Protein AF-A0A0V0R6I3-F1 (afdb_monomer)

Mean predicted aligned error: 8.56 Å

Radius of gyration: 13.98 Å; Cα contacts (8 Å, |Δi|>4): 181; chains: 1; bounding box: 33×36×36 Å

pLDDT: mean 70.45, std 11.42, range [32.59, 86.69]

Solvent-accessible surface area (backbone atoms only — not comparable to full-atom values): 7011 Å² total; per-residue (Å²): 132,85,78,74,82,78,54,77,49,77,41,70,46,42,26,68,87,69,51,76,41,58,40,48,80,42,68,63,33,80,43,60,46,51,34,52,52,101,61,65,69,66,60,54,52,52,50,50,32,70,75,65,72,48,80,86,83,67,75,52,40,33,80,47,46,79,65,70,95,70,39,34,67,69,54,55,50,51,42,67,70,33,94,48,39,36,78,92,77,74,43,44,79,70,74,52,41,42,29,35,36,37,43,26,48,96,89,45,78,47,77,50,74,43,67,113

Organism: Pseudocohnilembus persalinus (NCBI:txid266149)

Sequence (116 aa):
MQKTKKTLFEYTASLINGEKVSLSKFKGKDVYLLVNVASECDEIQHVVRKKTGAKIKYPMFEKLKVNGDDCHDIYTFLKQNSRLWNEQKGKCENPNIAYVTIKSNKNAVTQESVYL

Secondary structure (DSSP, 8-state):
-------GGG-EEEBTTS-EEEGGGGTTSEEEE----SS-HHHHHHHHHHHH-----SPPBPPPP-SSTT--HHHHHHHHTSTTEETTTTEES---EEEEEEEEETTEEEEEEEE-

Nearest PDB structures (foldseek):
  6vpd-assembly1_A  TM=5.783E-01  e=2.082E-06  Trichoderma reesei QM6a
  6vpd-assembly1_B  TM=5.494E-01  e=3.080E-06  Trichoderma reesei QM6a
  5h5r-assembly1_A  TM=5.827E-01  e=6.741E-06  Homo sapiens
  2he3-assembly1_A  TM=5.651E-01  e=3.385E-04  Homo sapiens
  1lu4-assembly1_A  TM=4.527E-01  e=3.972E-02  Mycobacterium tuberculosis

Structure (mmCIF, N/CA/C/O backbone):
data_AF-A0A0V0R6I3-F1
#
_entry.id   AF-A0A0V0R6I3-F1
#
loop_
_atom_site.group_PDB
_atom_site.id
_atom_site.type_symbol
_atom_site.label_atom_id
_atom_site.label_alt_id
_atom_site.label_comp_id
_atom_site.label_asym_id
_atom_site.label_entity_id
_atom_site.label_seq_id
_atom_site.pdbx_PDB_ins_code
_atom_site.Cartn_x
_atom_site.Cartn_y
_atom_site.Cartn_z
_atom_site.occupancy
_atom_site.B_iso_or_equiv
_atom_site.auth_seq_id
_atom_site.auth_comp_id
_atom_site.auth_asym_id
_atom_site.auth_atom_id
_atom_site.pdbx_PDB_model_num
ATOM 1 N N . MET A 1 1 ? 6.379 19.130 -17.415 1.00 36.12 1 MET A N 1
ATOM 2 C CA . MET A 1 1 ? 5.082 18.419 -17.338 1.00 36.12 1 MET A CA 1
ATOM 3 C C . MET A 1 1 ? 4.576 18.511 -15.909 1.00 36.12 1 MET A C 1
ATOM 5 O O . MET A 1 1 ? 5.335 18.220 -14.994 1.00 36.12 1 MET A O 1
ATOM 9 N N . GLN A 1 2 ? 3.354 19.004 -15.708 1.00 32.59 2 GLN A N 1
ATOM 10 C CA . GLN A 1 2 ? 2.777 19.190 -14.376 1.00 32.59 2 GLN A CA 1
ATOM 11 C C . GLN A 1 2 ? 2.554 17.807 -13.737 1.00 32.59 2 GLN A C 1
ATOM 13 O O . GLN A 1 2 ? 1.733 17.038 -14.228 1.00 32.59 2 GLN A O 1
ATOM 18 N N . LYS A 1 3 ? 3.300 17.458 -12.674 1.00 39.41 3 LYS A N 1
ATOM 19 C CA . LYS A 1 3 ? 2.983 16.294 -11.827 1.00 39.41 3 LYS A CA 1
ATOM 20 C C . LYS A 1 3 ? 1.659 16.616 -11.123 1.00 39.41 3 LYS A C 1
ATOM 22 O O . LYS A 1 3 ? 1.662 17.221 -10.054 1.00 39.41 3 LYS A O 1
ATOM 27 N N . THR A 1 4 ? 0.524 16.265 -11.727 1.00 40.88 4 THR A N 1
ATOM 28 C CA . THR A 1 4 ? -0.758 16.212 -11.012 1.00 40.88 4 THR A CA 1
ATOM 29 C C . THR A 1 4 ? -0.546 15.322 -9.800 1.00 40.88 4 THR A C 1
ATOM 31 O O . THR A 1 4 ? -0.177 14.155 -9.941 1.00 40.88 4 THR A O 1
ATOM 34 N N . LYS A 1 5 ? -0.684 15.909 -8.612 1.00 52.72 5 LYS A N 1
ATOM 35 C CA . LYS A 1 5 ? -0.387 15.300 -7.317 1.00 52.72 5 LYS A CA 1
ATOM 36 C C . LYS A 1 5 ? -1.474 14.266 -6.995 1.00 52.72 5 LYS A C 1
ATOM 38 O O . LYS A 1 5 ? -2.286 14.497 -6.106 1.00 52.72 5 LYS A O 1
ATOM 43 N N . LYS A 1 6 ? -1.531 13.173 -7.770 1.00 64.44 6 LYS A N 1
ATOM 44 C CA . LYS A 1 6 ? -2.473 12.075 -7.539 1.00 64.44 6 LYS A CA 1
ATOM 45 C C . LYS A 1 6 ? -2.308 11.615 -6.103 1.00 64.44 6 LYS A C 1
ATOM 47 O O . LYS A 1 6 ? -1.183 11.401 -5.647 1.00 64.44 6 LYS A O 1
ATOM 52 N N . THR A 1 7 ? -3.411 11.513 -5.381 1.00 76.44 7 THR A N 1
ATOM 53 C CA . THR A 1 7 ? -3.387 11.060 -3.988 1.00 76.44 7 THR A CA 1
ATOM 54 C C . THR A 1 7 ? -3.752 9.588 -3.931 1.00 76.44 7 THR A C 1
ATOM 56 O O . THR A 1 7 ? -4.475 9.088 -4.789 1.00 76.44 7 THR A O 1
ATOM 59 N N . LEU A 1 8 ? -3.301 8.880 -2.894 1.00 76.25 8 LEU A N 1
ATOM 60 C CA . LEU A 1 8 ? -3.674 7.478 -2.708 1.00 76.25 8 LEU A CA 1
ATOM 61 C C . LEU A 1 8 ? -5.205 7.273 -2.704 1.00 76.25 8 LEU A C 1
ATOM 63 O O . LEU A 1 8 ? -5.704 6.239 -3.131 1.00 76.25 8 LEU A O 1
ATOM 67 N N . PHE A 1 9 ? -5.961 8.277 -2.256 1.00 79.69 9 PHE A N 1
ATOM 68 C CA . PHE A 1 9 ? -7.418 8.229 -2.147 1.00 79.69 9 PHE A CA 1
ATOM 69 C C . PHE A 1 9 ? -8.162 8.240 -3.487 1.00 79.69 9 PHE A C 1
ATOM 71 O O . PHE A 1 9 ? -9.372 8.026 -3.493 1.00 79.69 9 PHE A O 1
ATOM 78 N N . GLU A 1 10 ? -7.468 8.478 -4.598 1.00 82.19 10 GLU A N 1
ATOM 79 C CA . GLU A 1 10 ? -8.041 8.426 -5.949 1.00 82.19 10 GLU A CA 1
ATOM 80 C C . GLU A 1 10 ? -8.051 7.007 -6.526 1.00 82.19 10 GLU A C 1
ATOM 82 O O . GLU A 1 10 ? -8.686 6.764 -7.551 1.00 82.19 10 GLU A O 1
ATOM 87 N N . TYR A 1 11 ? -7.371 6.061 -5.875 1.00 84.88 11 TYR A N 1
ATOM 88 C CA . TYR A 1 11 ? -7.326 4.680 -6.329 1.00 84.88 11 TYR A CA 1
ATOM 89 C C . TYR A 1 11 ? -8.450 3.835 -5.729 1.00 84.88 11 TYR A C 1
ATOM 91 O O . TYR A 1 11 ? -8.953 4.075 -4.626 1.00 84.88 11 TYR A O 1
ATOM 99 N N . THR A 1 12 ? -8.803 2.786 -6.464 1.00 84.88 12 THR A N 1
ATOM 100 C CA . THR A 1 12 ? -9.636 1.688 -5.977 1.00 84.88 12 THR A CA 1
ATOM 101 C C . THR A 1 12 ? -8.759 0.464 -5.771 1.00 84.88 12 THR A C 1
ATOM 103 O O . THR A 1 12 ? -7.790 0.259 -6.503 1.00 84.88 12 THR A O 1
ATOM 106 N N . ALA A 1 13 ? -9.076 -0.329 -4.757 1.00 81.12 13 ALA A N 1
ATOM 107 C CA . ALA A 1 13 ? -8.385 -1.573 -4.471 1.00 81.12 13 ALA A CA 1
ATOM 108 C C . ALA A 1 13 ? -9.416 -2.666 -4.194 1.00 81.12 13 ALA A C 1
ATOM 110 O O . ALA A 1 13 ? -10.461 -2.408 -3.593 1.00 81.12 13 ALA A O 1
ATOM 111 N N . SER A 1 14 ? -9.129 -3.879 -4.648 1.00 79.19 14 SER A N 1
ATOM 112 C CA . SER A 1 14 ? -9.927 -5.047 -4.296 1.00 79.19 14 SER A CA 1
ATOM 113 C C . SER A 1 14 ? -9.627 -5.459 -2.862 1.00 79.19 14 SER A C 1
ATOM 115 O O . SER A 1 14 ? -8.488 -5.376 -2.405 1.00 79.19 14 SER A O 1
ATOM 117 N N . LEU A 1 15 ? -10.649 -5.890 -2.144 1.00 77.94 15 LEU A N 1
ATOM 118 C CA . LEU A 1 15 ? -10.551 -6.552 -0.856 1.00 77.94 15 LEU A CA 1
ATOM 119 C C . LEU A 1 15 ? -10.330 -8.051 -1.052 1.00 77.94 15 LEU A C 1
ATOM 121 O O . LEU A 1 15 ? -10.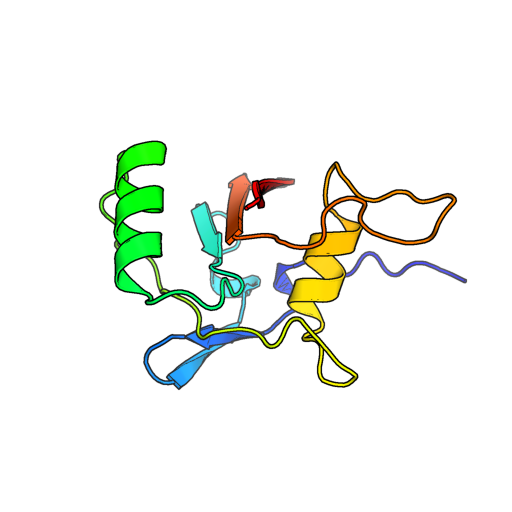665 -8.606 -2.093 1.00 77.94 15 LEU A O 1
ATOM 125 N N . ILE A 1 16 ? -9.815 -8.732 -0.030 1.00 72.12 16 ILE A N 1
ATOM 126 C CA . ILE A 1 16 ? -9.590 -10.185 -0.059 1.00 72.12 16 ILE A CA 1
ATOM 127 C C . ILE A 1 16 ? -10.887 -10.994 -0.248 1.00 72.12 16 ILE A C 1
ATOM 129 O O . ILE A 1 16 ? -10.844 -12.145 -0.662 1.00 72.12 16 ILE A O 1
ATOM 133 N N . ASN A 1 17 ? -12.047 -10.390 0.026 1.00 74.00 17 ASN A N 1
ATOM 134 C CA . ASN A 1 17 ? -13.367 -10.968 -0.241 1.00 74.00 17 ASN A CA 1
ATOM 135 C C . ASN A 1 17 ? -13.866 -10.714 -1.685 1.00 74.00 17 ASN A C 1
ATOM 137 O O . ASN A 1 17 ? -15.009 -11.042 -1.989 1.00 74.00 17 ASN A O 1
ATOM 141 N N . GLY A 1 18 ? -13.051 -10.098 -2.550 1.00 76.94 18 GLY A N 1
ATOM 142 C CA . GLY A 1 18 ? -13.389 -9.745 -3.933 1.00 76.94 18 GLY A CA 1
ATOM 143 C C . GLY A 1 18 ? -14.131 -8.411 -4.105 1.00 76.94 18 GLY A C 1
ATOM 144 O O . GLY A 1 18 ? -14.385 -7.993 -5.235 1.00 76.94 18 GLY A O 1
ATOM 145 N N . GLU A 1 19 ? -14.474 -7.707 -3.022 1.00 83.19 19 GLU A N 1
ATOM 146 C CA . GLU A 1 19 ? -15.157 -6.413 -3.104 1.00 83.19 19 GLU A CA 1
ATOM 147 C C . GLU A 1 19 ? -14.187 -5.310 -3.550 1.00 83.19 19 GLU A C 1
ATOM 149 O O . GLU A 1 19 ? -13.156 -5.079 -2.923 1.00 83.19 19 GLU A O 1
ATOM 154 N N . LYS A 1 20 ? -14.524 -4.560 -4.602 1.00 85.06 20 LYS A N 1
ATOM 155 C CA . LYS A 1 20 ? -13.762 -3.362 -4.981 1.00 85.06 20 LYS A CA 1
ATOM 156 C C . LYS A 1 20 ? -14.165 -2.180 -4.109 1.00 85.06 20 LYS A C 1
ATOM 158 O O . LYS A 1 20 ? -15.314 -1.740 -4.133 1.00 85.06 20 LYS A O 1
ATOM 163 N N . VAL A 1 21 ? -13.201 -1.607 -3.393 1.00 85.56 21 VAL A N 1
ATOM 164 C CA . VAL A 1 21 ? -13.420 -0.455 -2.520 1.00 85.56 21 VAL A CA 1
ATOM 165 C C . VAL A 1 21 ? -12.585 0.743 -2.970 1.00 85.56 21 VAL A C 1
ATOM 167 O O . VAL A 1 21 ? -11.405 0.632 -3.298 1.00 85.56 21 VAL A O 1
ATOM 170 N N . SER A 1 22 ? -13.200 1.926 -2.982 1.00 86.69 22 SER A N 1
ATOM 171 C CA . SER A 1 22 ? -12.472 3.181 -3.180 1.00 86.69 22 SER A CA 1
ATOM 172 C C . SER A 1 22 ? -11.678 3.537 -1.930 1.00 86.69 22 SER A C 1
ATOM 174 O O . SER A 1 22 ? -12.248 3.578 -0.832 1.00 86.69 22 SER A O 1
ATOM 176 N N . LEU A 1 23 ? -10.390 3.863 -2.089 1.00 80.44 23 LEU A N 1
ATOM 177 C CA . LEU A 1 23 ? -9.537 4.245 -0.964 1.00 80.44 23 LEU A CA 1
ATOM 178 C C . LEU A 1 23 ? -9.984 5.564 -0.317 1.00 80.44 23 LEU A C 1
ATOM 180 O O . LEU A 1 23 ? -9.741 5.783 0.871 1.00 80.44 23 LEU A O 1
ATOM 184 N N . SER A 1 24 ? -10.729 6.402 -1.044 1.00 82.69 24 SER A N 1
ATOM 185 C CA . SER A 1 24 ? -11.361 7.613 -0.503 1.00 82.69 24 SER A CA 1
ATOM 186 C C . SER A 1 24 ? -12.245 7.361 0.725 1.00 82.69 24 SER A C 1
ATOM 188 O O . SER A 1 24 ? -12.310 8.224 1.603 1.00 82.69 24 SER A O 1
ATOM 190 N N . LYS A 1 25 ? -12.860 6.172 0.852 1.00 79.69 25 LYS A N 1
ATOM 191 C CA . LYS A 1 25 ? -13.688 5.781 2.016 1.00 79.69 25 LYS A CA 1
ATOM 192 C C . LYS A 1 25 ? -12.904 5.717 3.331 1.00 79.69 25 LYS A C 1
ATOM 194 O O . LYS A 1 25 ? -13.503 5.651 4.411 1.00 79.69 25 LYS A O 1
ATOM 199 N N . PHE A 1 26 ? -11.579 5.725 3.246 1.00 75.75 26 PHE A N 1
ATOM 200 C CA . PHE A 1 26 ? -10.695 5.662 4.395 1.00 75.75 26 PHE A CA 1
ATOM 201 C C . PHE A 1 26 ? -9.959 6.969 4.696 1.00 75.75 26 PHE A C 1
ATOM 203 O O . PHE A 1 26 ? -9.086 7.002 5.562 1.00 75.75 26 PHE A O 1
ATOM 210 N N . LYS A 1 27 ? -10.311 8.066 4.024 1.00 75.44 27 LYS A N 1
ATOM 211 C CA . LYS A 1 27 ? -9.792 9.386 4.383 1.00 75.44 27 LYS A CA 1
ATOM 212 C C . LYS A 1 27 ? -10.168 9.712 5.836 1.00 75.44 27 LYS A C 1
ATOM 214 O O . LYS A 1 27 ? -11.332 9.610 6.217 1.00 75.44 27 LYS A O 1
ATOM 219 N N . GLY A 1 28 ? -9.181 10.085 6.646 1.00 71.94 28 GLY A N 1
ATOM 220 C CA . GLY A 1 28 ? -9.348 10.326 8.084 1.00 71.94 28 GLY A CA 1
ATOM 221 C C . GLY A 1 28 ? -9.439 9.062 8.948 1.00 71.94 28 GLY A C 1
ATOM 222 O O . GLY A 1 28 ? -9.773 9.172 10.126 1.00 71.94 28 GLY A O 1
ATOM 223 N N . LYS A 1 29 ? -9.176 7.876 8.383 1.00 71.75 29 LYS A N 1
ATOM 224 C CA . LYS A 1 29 ? -9.056 6.606 9.111 1.00 71.75 29 LYS A CA 1
ATOM 225 C C . LYS A 1 29 ? -7.635 6.067 8.969 1.00 71.75 29 LYS A C 1
ATOM 227 O O . LYS A 1 29 ? -6.971 6.306 7.960 1.00 71.75 29 LYS A O 1
ATOM 232 N N . ASP A 1 30 ? -7.189 5.306 9.959 1.00 65.44 30 ASP A N 1
ATOM 233 C CA . ASP A 1 30 ? -5.964 4.523 9.834 1.00 65.44 30 ASP A CA 1
ATOM 234 C C . ASP A 1 30 ? -6.237 3.296 8.958 1.00 65.44 30 ASP A C 1
ATOM 236 O O . ASP A 1 30 ? -7.182 2.539 9.194 1.00 65.44 30 ASP A O 1
ATOM 240 N N . VAL A 1 31 ? -5.424 3.119 7.918 1.00 66.56 31 VAL A N 1
ATOM 241 C CA . VAL A 1 31 ? -5.572 2.067 6.908 1.00 66.56 31 VAL A CA 1
ATOM 242 C C . VAL A 1 31 ? -4.301 1.254 6.833 1.00 66.56 31 VAL A C 1
ATOM 244 O O . VAL A 1 31 ? -3.200 1.791 6.760 1.00 66.56 31 VAL A O 1
ATOM 247 N N . TYR A 1 32 ? -4.464 -0.059 6.764 1.00 64.00 32 TYR A N 1
ATOM 248 C CA . TYR A 1 32 ? -3.376 -0.985 6.504 1.00 64.00 32 TYR A CA 1
ATOM 249 C C . TYR A 1 32 ? -3.587 -1.558 5.111 1.00 64.00 32 TYR A C 1
ATOM 251 O O . TYR A 1 32 ? -4.536 -2.303 4.877 1.00 64.00 32 TYR A O 1
ATOM 259 N N . LEU A 1 33 ? -2.725 -1.170 4.179 1.00 67.25 33 LEU A N 1
ATOM 260 C CA . LEU A 1 33 ? -2.708 -1.712 2.834 1.00 67.25 33 LEU A CA 1
ATOM 261 C C . LEU A 1 33 ? -1.631 -2.793 2.772 1.00 67.25 33 LEU A C 1
ATOM 263 O O . LEU A 1 33 ? -0.434 -2.508 2.826 1.00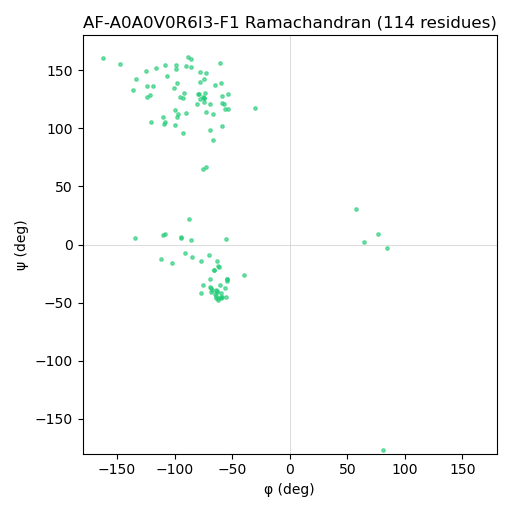 67.25 33 LEU A O 1
ATOM 267 N N . LEU A 1 34 ? -2.057 -4.046 2.656 1.00 61.47 34 LEU A N 1
ATOM 268 C CA . LEU A 1 34 ? -1.145 -5.119 2.286 1.00 61.47 34 LEU A CA 1
ATOM 269 C C . LEU A 1 34 ? -0.837 -4.995 0.795 1.00 61.47 34 LEU A C 1
ATOM 271 O O . LEU A 1 34 ? -1.740 -4.950 -0.036 1.00 61.47 34 LEU A O 1
ATOM 275 N N . VAL A 1 35 ? 0.445 -4.946 0.468 1.00 64.75 35 VAL A N 1
ATOM 276 C CA . VAL A 1 35 ? 0.945 -5.022 -0.903 1.00 64.75 35 VAL A CA 1
ATOM 277 C C . VAL A 1 35 ? 1.871 -6.215 -0.952 1.00 64.75 35 VAL A C 1
ATOM 279 O O . VAL A 1 35 ? 2.690 -6.385 -0.065 1.00 64.75 35 VAL A O 1
ATOM 282 N N . ASN A 1 36 ? 1.634 -7.075 -1.934 1.00 63.41 36 ASN A N 1
ATOM 283 C CA . ASN A 1 36 ? 2.188 -8.414 -2.077 1.00 63.41 36 ASN A CA 1
ATOM 284 C C . ASN A 1 36 ? 3.589 -8.632 -1.475 1.00 63.41 36 ASN A C 1
ATOM 286 O O . ASN A 1 36 ? 4.586 -8.148 -2.005 1.00 6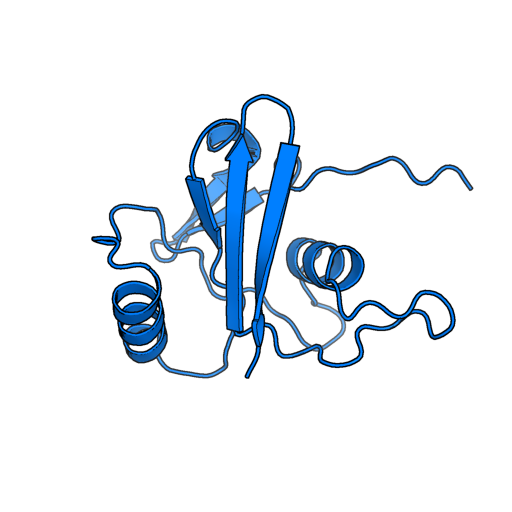3.41 36 ASN A O 1
ATOM 290 N N . VAL A 1 37 ? 3.642 -9.526 -0.489 1.00 52.16 37 VAL A N 1
ATOM 291 C CA . VAL A 1 37 ? 4.700 -10.532 -0.404 1.00 52.16 37 VAL A CA 1
ATOM 292 C C . VAL A 1 37 ? 4.116 -11.805 -0.994 1.00 52.16 37 VAL A C 1
ATOM 294 O O . VAL A 1 37 ? 2.978 -12.154 -0.689 1.00 52.16 37 VAL A O 1
ATOM 297 N N . ALA A 1 38 ? 4.903 -12.529 -1.783 1.00 49.78 38 ALA A N 1
ATOM 298 C CA . ALA A 1 38 ? 4.588 -13.865 -2.286 1.00 49.78 38 ALA A CA 1
ATOM 299 C C . ALA A 1 38 ? 4.258 -14.919 -1.193 1.00 49.78 38 ALA A C 1
ATOM 301 O O . ALA A 1 38 ? 4.062 -16.083 -1.526 1.00 49.78 38 ALA A O 1
ATOM 302 N N . SER A 1 39 ? 4.189 -14.537 0.085 1.00 52.12 39 SER A N 1
ATOM 303 C CA . SER A 1 39 ? 3.918 -15.401 1.223 1.00 52.12 39 SER A CA 1
ATOM 304 C C . SER A 1 39 ? 2.422 -15.543 1.508 1.00 52.12 39 SER A C 1
ATOM 306 O O . SER A 1 39 ? 1.565 -14.784 1.029 1.00 52.12 39 SER A O 1
ATOM 308 N N . GLU A 1 40 ? 2.099 -16.592 2.256 1.00 60.03 40 GLU A N 1
ATOM 309 C CA . GLU A 1 40 ? 0.750 -16.878 2.719 1.00 60.03 40 GLU A CA 1
ATOM 310 C C . GLU A 1 40 ? 0.229 -15.718 3.577 1.00 60.03 40 GLU A C 1
ATOM 312 O O . GLU A 1 40 ? 0.952 -15.119 4.376 1.00 60.03 40 GLU A O 1
ATOM 317 N N . CYS A 1 41 ? -1.045 -15.364 3.382 1.00 58.41 41 CYS A N 1
ATOM 318 C CA . CYS A 1 41 ? -1.666 -14.196 4.012 1.00 58.41 41 CYS A CA 1
ATOM 319 C C . CYS A 1 41 ? -1.523 -14.222 5.547 1.00 58.41 41 CYS A C 1
ATOM 321 O O . CYS A 1 41 ? -1.371 -13.169 6.170 1.00 58.41 41 CYS A O 1
ATOM 323 N N . ASP A 1 42 ? -1.499 -15.421 6.133 1.00 65.88 42 ASP A N 1
ATOM 324 C CA . ASP A 1 42 ? -1.436 -15.683 7.571 1.00 65.88 42 ASP A CA 1
ATOM 325 C C . ASP A 1 42 ? -0.149 -15.180 8.234 1.00 65.88 42 ASP A C 1
ATOM 327 O O . ASP A 1 42 ? -0.212 -14.553 9.299 1.00 65.88 42 ASP A O 1
ATOM 331 N N . GLU A 1 43 ? 1.009 -15.350 7.589 1.00 68.50 43 GLU A N 1
ATOM 332 C CA . GLU A 1 43 ? 2.279 -14.830 8.113 1.00 68.50 43 GLU A CA 1
ATOM 333 C C . GLU A 1 43 ? 2.255 -13.304 8.192 1.00 68.50 43 GLU A C 1
ATOM 335 O O . GLU A 1 43 ? 2.692 -12.703 9.179 1.00 68.50 43 GLU A O 1
ATOM 340 N N . ILE A 1 44 ? 1.678 -12.657 7.178 1.00 66.50 44 ILE A N 1
ATOM 341 C CA . ILE A 1 44 ? 1.601 -11.200 7.132 1.00 66.50 44 ILE A CA 1
ATOM 342 C C . ILE A 1 44 ? 0.661 -10.689 8.227 1.00 66.50 44 ILE A C 1
ATOM 344 O O . ILE A 1 44 ? 0.999 -9.724 8.920 1.00 66.50 44 ILE A O 1
ATOM 348 N N . GLN A 1 45 ? -0.480 -11.352 8.459 1.00 68.38 45 GLN A N 1
ATOM 349 C CA . GLN A 1 45 ? -1.359 -10.978 9.573 1.00 68.38 45 GLN A CA 1
ATOM 350 C C . GLN A 1 45 ? -0.632 -11.094 10.912 1.00 68.38 45 GLN A C 1
ATOM 352 O O . GLN A 1 45 ? -0.780 -10.218 11.768 1.00 68.38 45 GLN A O 1
ATOM 357 N N . HIS A 1 46 ? 0.149 -12.162 11.093 1.00 72.44 46 HIS A N 1
ATOM 358 C CA . HIS A 1 46 ? 0.907 -12.394 12.315 1.00 72.44 46 HIS A CA 1
ATOM 359 C C . HIS A 1 46 ? 1.946 -11.288 12.546 1.00 72.44 46 HIS A C 1
ATOM 361 O O . HIS A 1 46 ? 1.992 -10.693 13.628 1.00 72.44 46 HIS A O 1
ATOM 367 N N . VAL A 1 47 ? 2.727 -10.943 11.517 1.00 69.62 47 VAL A N 1
ATOM 368 C CA . VAL A 1 47 ? 3.738 -9.876 11.584 1.00 69.62 47 VAL A CA 1
ATOM 369 C C . VAL A 1 47 ? 3.098 -8.518 11.870 1.00 69.62 47 VAL A C 1
ATOM 371 O O . VAL A 1 47 ? 3.573 -7.792 12.749 1.00 69.62 47 VAL A O 1
ATOM 374 N N . VAL A 1 48 ? 2.008 -8.173 11.177 1.00 69.12 48 VAL A N 1
ATOM 375 C CA . VAL A 1 48 ? 1.311 -6.892 11.373 1.00 69.12 48 VAL A CA 1
ATOM 376 C C . VAL A 1 48 ? 0.730 -6.805 12.783 1.00 69.12 48 VAL A C 1
ATOM 378 O O . VAL A 1 48 ? 0.941 -5.795 13.460 1.00 69.12 48 VAL A O 1
ATOM 381 N N . ARG A 1 49 ? 0.063 -7.861 13.270 1.00 70.38 49 ARG A N 1
ATOM 382 C CA . ARG A 1 49 ? -0.467 -7.920 14.646 1.00 70.38 49 ARG A CA 1
ATOM 383 C C . ARG A 1 49 ? 0.645 -7.746 15.678 1.00 70.38 49 ARG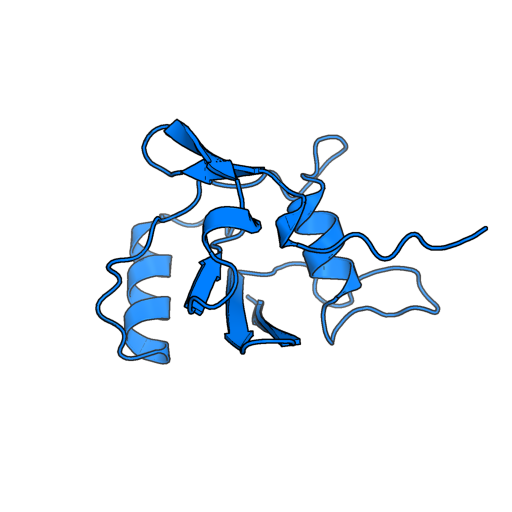 A C 1
ATOM 385 O O . ARG A 1 49 ? 0.488 -6.945 16.596 1.00 70.38 49 ARG A O 1
ATOM 392 N N . LYS A 1 50 ? 1.779 -8.434 15.506 1.00 72.38 50 LYS A N 1
ATOM 393 C CA . LYS A 1 50 ? 2.924 -8.360 16.427 1.00 72.38 50 LYS A CA 1
ATOM 394 C C . LYS A 1 50 ? 3.574 -6.973 16.448 1.00 72.38 50 LYS A C 1
ATOM 396 O O . LYS A 1 50 ? 3.901 -6.481 17.521 1.00 72.38 50 LYS A O 1
ATOM 401 N N . LYS A 1 51 ? 3.755 -6.337 15.284 1.00 65.75 51 LYS A N 1
ATOM 402 C CA . LYS A 1 51 ? 4.414 -5.021 15.177 1.00 65.75 51 LYS A CA 1
ATOM 403 C C . LYS A 1 51 ? 3.534 -3.858 15.628 1.00 65.75 51 LYS A C 1
ATOM 405 O O . LYS A 1 51 ? 4.050 -2.877 16.146 1.00 65.75 51 LYS A O 1
ATOM 410 N N . THR A 1 52 ? 2.229 -3.940 15.389 1.00 64.69 52 THR A N 1
ATOM 411 C CA . THR A 1 52 ? 1.310 -2.811 15.620 1.00 64.69 52 THR A CA 1
ATOM 412 C C . THR A 1 52 ? 0.494 -2.953 16.901 1.00 64.69 52 THR A C 1
ATOM 414 O O . THR A 1 52 ? -0.118 -1.982 17.334 1.00 64.69 52 THR A O 1
ATOM 417 N N . GLY A 1 53 ? 0.423 -4.157 17.483 1.00 63.28 53 GLY A N 1
ATOM 418 C CA . GLY A 1 53 ? -0.494 -4.477 18.581 1.00 63.28 53 GLY A CA 1
ATOM 419 C C . GLY A 1 53 ? -1.976 -4.403 18.187 1.00 63.28 53 GLY A C 1
ATOM 420 O O . GLY A 1 53 ? -2.853 -4.607 19.027 1.00 63.28 53 GLY A O 1
ATOM 421 N N . ALA A 1 54 ? -2.286 -4.106 16.919 1.00 57.50 54 ALA A N 1
ATOM 422 C CA . ALA A 1 54 ? -3.642 -3.862 16.469 1.00 57.50 54 ALA A CA 1
ATOM 423 C C . ALA A 1 54 ? -4.398 -5.180 16.276 1.00 57.50 54 ALA A C 1
ATOM 425 O O . ALA A 1 54 ? -3.975 -6.087 15.552 1.00 57.50 54 ALA A O 1
ATOM 426 N N . LYS A 1 55 ? -5.591 -5.262 16.870 1.00 55.12 55 LYS A N 1
ATOM 427 C CA . LYS A 1 55 ? -6.591 -6.262 16.494 1.00 55.12 55 LYS A CA 1
ATOM 428 C 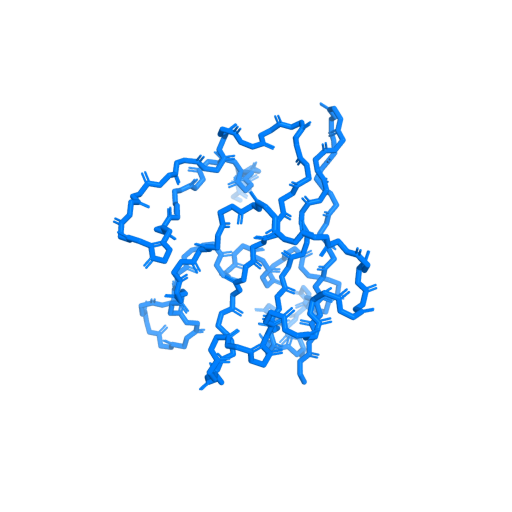C . LYS A 1 55 ? -7.074 -5.875 15.094 1.00 55.12 55 LYS A C 1
ATOM 430 O O . LYS A 1 55 ? -7.873 -4.950 14.970 1.00 55.12 55 LYS A O 1
ATOM 435 N N . ILE A 1 56 ? -6.537 -6.512 14.049 1.00 57.62 56 ILE A N 1
ATOM 436 C CA . ILE A 1 56 ? -6.883 -6.189 12.657 1.00 57.62 56 ILE A CA 1
ATOM 437 C C . ILE A 1 56 ? -8.394 -6.390 12.476 1.00 57.62 56 ILE A C 1
ATOM 439 O O . ILE A 1 56 ? -8.879 -7.515 12.409 1.00 57.62 56 ILE A O 1
ATOM 443 N N . LYS A 1 57 ? -9.134 -5.278 12.469 1.00 54.16 57 LYS A N 1
ATOM 444 C CA . LYS A 1 57 ? -10.565 -5.176 12.139 1.00 54.16 57 LYS A CA 1
ATOM 445 C C . LYS A 1 57 ? -10.782 -4.456 10.803 1.00 54.16 57 LYS A C 1
ATOM 447 O O . LYS A 1 57 ? -11.906 -4.104 10.464 1.00 54.16 57 LYS A O 1
ATOM 452 N N . TYR A 1 58 ? -9.699 -4.186 10.081 1.00 60.88 58 TYR A N 1
ATOM 453 C CA . TYR A 1 58 ? -9.711 -3.387 8.867 1.00 60.88 58 TYR A CA 1
ATOM 454 C C . TYR A 1 58 ? -9.726 -4.280 7.630 1.00 60.88 58 TYR A C 1
ATOM 456 O O . TYR A 1 58 ? -9.213 -5.401 7.688 1.00 60.88 58 TYR A O 1
ATOM 464 N N . PRO A 1 59 ? -10.312 -3.797 6.524 1.00 61.19 59 PRO A N 1
ATOM 465 C CA . PRO A 1 59 ? -10.358 -4.548 5.284 1.00 61.19 59 PRO A CA 1
ATOM 466 C C . PRO A 1 59 ? -8.946 -4.909 4.820 1.00 61.19 59 PRO A C 1
ATOM 468 O O . PRO A 1 59 ? -8.108 -4.035 4.607 1.00 61.19 59 PRO A O 1
ATOM 471 N N . MET A 1 60 ? -8.693 -6.208 4.677 1.00 67.00 60 MET A N 1
ATOM 472 C CA . MET A 1 60 ? -7.500 -6.707 4.007 1.00 67.00 60 MET A CA 1
ATOM 473 C C . MET A 1 60 ? -7.713 -6.589 2.508 1.00 67.00 60 MET A C 1
ATOM 475 O O . MET A 1 60 ? -8.707 -7.084 1.979 1.00 67.00 60 MET A O 1
ATOM 479 N N . PHE A 1 61 ? -6.791 -5.909 1.841 1.00 73.38 61 PHE A N 1
ATOM 480 C CA . PHE A 1 61 ? -6.804 -5.778 0.394 1.00 73.38 61 PHE A CA 1
ATOM 481 C C . PHE A 1 61 ? -6.286 -7.058 -0.265 1.00 73.38 61 PHE A C 1
ATOM 483 O O . PHE A 1 61 ? -5.454 -7.771 0.300 1.00 73.38 61 PHE A O 1
ATOM 490 N N . GLU A 1 62 ? -6.813 -7.354 -1.446 1.00 71.44 62 GLU A N 1
ATOM 491 C CA . GLU A 1 62 ? -6.339 -8.423 -2.313 1.00 71.44 62 GLU A CA 1
ATOM 492 C C . GLU A 1 62 ? -4.876 -8.176 -2.710 1.00 71.44 62 GLU A C 1
ATOM 494 O O . GLU A 1 62 ? -4.382 -7.043 -2.717 1.00 71.44 62 GLU A O 1
ATOM 499 N N . LYS A 1 63 ? -4.172 -9.254 -3.066 1.00 70.25 63 LYS A N 1
ATOM 500 C CA . LYS A 1 63 ? -2.806 -9.185 -3.580 1.00 70.25 63 LYS A CA 1
ATOM 501 C C . LYS A 1 63 ? -2.755 -8.279 -4.812 1.00 70.25 63 LYS A C 1
ATOM 503 O O . LYS A 1 63 ? -3.321 -8.592 -5.854 1.00 70.25 63 LYS A O 1
ATOM 508 N N . LEU A 1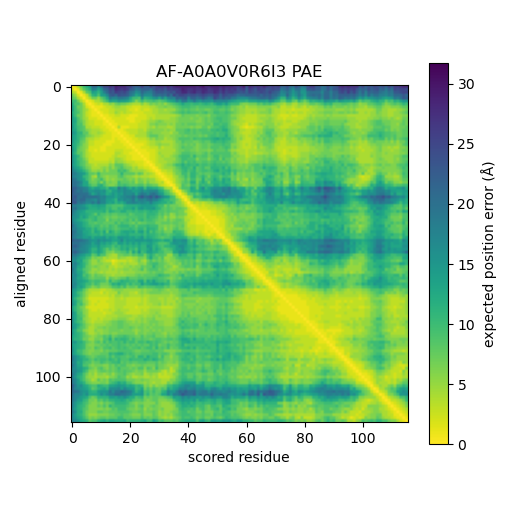 64 ? -2.019 -7.174 -4.710 1.00 73.50 64 LEU A N 1
ATOM 509 C CA . LEU A 1 64 ? -1.684 -6.355 -5.872 1.00 73.50 64 LEU A CA 1
ATOM 510 C C . LEU A 1 64 ? -0.547 -7.007 -6.662 1.00 73.50 64 LEU A C 1
ATOM 512 O O . LEU A 1 64 ? 0.414 -7.511 -6.081 1.00 73.50 64 LEU A O 1
ATOM 516 N N . LYS A 1 65 ? -0.625 -6.966 -7.994 1.00 71.12 65 LYS A N 1
ATOM 517 C CA . LYS A 1 65 ? 0.472 -7.400 -8.862 1.00 71.12 65 LYS A CA 1
ATOM 518 C C . LYS A 1 65 ? 1.575 -6.340 -8.833 1.00 71.12 65 LYS A C 1
ATOM 520 O O . LYS A 1 65 ? 1.326 -5.166 -9.087 1.00 71.12 65 LYS A O 1
ATOM 525 N N . VAL A 1 66 ? 2.781 -6.754 -8.454 1.00 72.69 66 VAL A N 1
ATOM 526 C CA . VAL A 1 66 ? 3.917 -5.853 -8.162 1.00 72.69 66 VAL A CA 1
ATOM 527 C C . VAL A 1 66 ? 5.060 -5.945 -9.174 1.00 72.69 66 VAL A C 1
ATOM 529 O O . VAL A 1 66 ? 5.943 -5.088 -9.185 1.00 72.69 66 VAL A O 1
ATOM 532 N N . ASN A 1 67 ? 5.022 -6.978 -10.020 1.00 70.12 67 ASN A N 1
ATOM 533 C CA . ASN A 1 67 ? 6.038 -7.319 -11.011 1.00 70.12 67 ASN A CA 1
ATOM 534 C C . ASN A 1 67 ? 5.408 -7.413 -12.410 1.00 70.12 67 ASN A C 1
ATOM 536 O O . ASN A 1 67 ? 4.261 -7.850 -12.540 1.00 70.12 67 ASN A O 1
ATOM 540 N N . GLY A 1 68 ? 6.193 -7.083 -13.440 1.00 71.00 68 GLY A N 1
ATOM 541 C CA . GLY A 1 68 ? 5.780 -7.117 -14.848 1.00 71.00 68 GLY A CA 1
ATOM 542 C C . GLY A 1 68 ? 4.971 -5.892 -15.289 1.00 71.00 68 GLY A C 1
ATOM 543 O O . GLY A 1 68 ? 4.761 -4.966 -14.505 1.00 71.00 68 GLY A O 1
ATOM 544 N N . ASP A 1 69 ? 4.518 -5.908 -16.544 1.00 74.00 69 ASP A N 1
ATOM 545 C CA . ASP A 1 69 ? 3.794 -4.793 -17.183 1.00 74.00 69 ASP A CA 1
ATOM 546 C C . ASP A 1 69 ? 2.420 -4.517 -16.548 1.00 74.00 69 ASP A C 1
ATOM 548 O O . ASP A 1 69 ? 1.928 -3.395 -16.581 1.00 74.00 69 ASP A O 1
ATOM 552 N N . ASP A 1 70 ? 1.851 -5.511 -15.862 1.00 70.94 70 ASP A N 1
ATOM 553 C CA . ASP A 1 70 ? 0.599 -5.398 -15.103 1.00 70.94 70 ASP A CA 1
ATOM 554 C C . ASP A 1 70 ? 0.817 -4.916 -13.654 1.00 70.94 70 ASP A C 1
ATOM 556 O O . ASP A 1 70 ? 0.015 -5.202 -12.757 1.00 70.94 70 ASP A O 1
ATOM 560 N N . CYS A 1 71 ? 1.943 -4.256 -13.372 1.00 75.62 71 CYS A N 1
ATOM 561 C CA . CYS A 1 71 ? 2.213 -3.678 -12.061 1.00 75.62 71 CYS A CA 1
ATOM 562 C C . CYS A 1 71 ? 1.115 -2.670 -11.700 1.00 75.62 71 CYS A C 1
ATOM 564 O O . CYS A 1 71 ? 0.916 -1.673 -12.388 1.00 75.62 71 CYS A O 1
ATOM 566 N N . HIS A 1 72 ? 0.435 -2.898 -10.579 1.00 80.25 72 HIS A N 1
ATOM 567 C CA . HIS A 1 72 ? -0.698 -2.075 -10.180 1.00 80.25 72 HIS A CA 1
ATOM 568 C C . HIS A 1 72 ? -0.264 -0.629 -9.882 1.00 80.25 72 HIS A C 1
ATOM 570 O O . HIS A 1 72 ? 0.718 -0.405 -9.168 1.00 80.25 72 HIS A O 1
ATOM 576 N N . ASP A 1 73 ? -1.038 0.360 -10.339 1.00 83.38 73 ASP A N 1
ATOM 577 C CA . ASP A 1 73 ? -0.724 1.789 -10.169 1.00 83.38 73 ASP A CA 1
ATOM 578 C C . ASP A 1 73 ? -0.536 2.196 -8.703 1.00 83.38 73 ASP A C 1
ATOM 580 O O . ASP A 1 73 ? 0.352 2.983 -8.378 1.00 83.38 73 ASP A O 1
ATOM 584 N N . ILE A 1 74 ? -1.330 1.612 -7.797 1.00 81.38 74 ILE A N 1
ATOM 585 C CA . ILE A 1 74 ? -1.151 1.780 -6.346 1.00 81.38 74 ILE A CA 1
ATOM 586 C C . ILE A 1 74 ? 0.271 1.392 -5.933 1.00 81.38 74 ILE A C 1
ATOM 588 O O . ILE A 1 74 ? 0.910 2.127 -5.191 1.00 81.38 74 ILE A O 1
ATOM 592 N N . TYR A 1 75 ? 0.805 0.270 -6.415 1.00 79.94 75 TYR A N 1
ATOM 593 C CA . TYR A 1 75 ? 2.153 -0.157 -6.052 1.00 79.94 75 TYR A CA 1
ATOM 594 C C . TYR A 1 75 ? 3.227 0.776 -6.618 1.00 79.94 75 TYR A C 1
ATOM 596 O O . TYR A 1 75 ? 4.192 1.112 -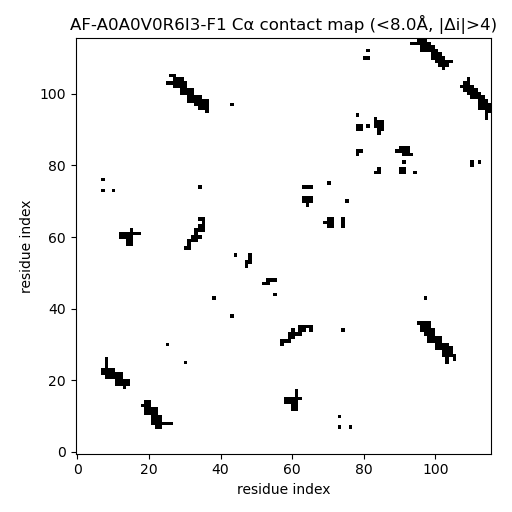5.928 1.00 79.94 75 TYR A O 1
ATOM 604 N N . THR A 1 76 ? 3.043 1.261 -7.846 1.00 81.81 76 THR A N 1
ATOM 605 C CA . THR A 1 76 ? 3.906 2.295 -8.434 1.00 81.81 76 THR A CA 1
ATOM 606 C C . THR A 1 76 ? 3.886 3.574 -7.598 1.00 81.81 76 THR A C 1
ATOM 608 O O . THR A 1 76 ? 4.950 4.105 -7.271 1.00 81.81 76 THR A O 1
ATOM 611 N N . PHE A 1 77 ? 2.703 4.017 -7.169 1.00 83.62 77 PHE A N 1
ATOM 612 C CA . PHE A 1 77 ? 2.544 5.157 -6.271 1.00 83.62 77 PHE A CA 1
ATOM 613 C C . PHE A 1 77 ? 3.275 4.935 -4.938 1.00 83.62 77 PHE A C 1
ATOM 615 O O . PHE A 1 77 ? 4.020 5.810 -4.495 1.00 83.62 77 PHE A O 1
ATOM 622 N N . LEU A 1 78 ? 3.123 3.762 -4.319 1.00 80.62 78 LEU A N 1
ATOM 623 C CA . LEU A 1 78 ? 3.771 3.432 -3.045 1.00 80.62 78 LEU A CA 1
ATOM 624 C C . LEU A 1 78 ? 5.300 3.406 -3.155 1.00 80.62 78 LEU A C 1
ATOM 626 O O . LEU A 1 78 ? 5.976 3.888 -2.245 1.00 80.62 78 LEU A O 1
ATOM 630 N N . LYS A 1 79 ? 5.847 2.888 -4.264 1.00 80.50 79 LYS A N 1
ATOM 631 C CA . LYS A 1 79 ? 7.291 2.925 -4.553 1.00 80.50 79 LYS A CA 1
ATOM 632 C C . LYS A 1 79 ? 7.797 4.356 -4.714 1.00 80.50 79 LYS A C 1
ATOM 634 O O . LYS A 1 79 ? 8.836 4.680 -4.161 1.00 80.50 79 LYS A O 1
ATOM 639 N N . GLN A 1 80 ? 7.072 5.211 -5.434 1.00 82.38 80 GLN A N 1
ATOM 640 C CA . GLN A 1 80 ? 7.469 6.609 -5.655 1.00 82.38 80 GLN A CA 1
ATOM 641 C C . GLN A 1 80 ? 7.381 7.471 -4.390 1.00 82.38 80 GLN A C 1
ATOM 643 O O . GLN A 1 80 ? 8.140 8.421 -4.240 1.00 82.38 80 GLN A O 1
ATOM 648 N N . ASN A 1 81 ? 6.468 7.141 -3.473 1.00 79.75 81 ASN A N 1
ATOM 649 C CA . ASN A 1 81 ? 6.313 7.834 -2.189 1.00 79.75 81 ASN A CA 1
ATOM 650 C C . ASN A 1 81 ? 7.081 7.145 -1.046 1.00 79.75 81 ASN A C 1
ATOM 652 O O . ASN A 1 81 ? 6.968 7.538 0.116 1.00 79.75 81 ASN A O 1
ATOM 656 N N . SER A 1 82 ? 7.858 6.107 -1.360 1.00 79.25 82 SER A N 1
ATOM 657 C CA . SER A 1 82 ? 8.719 5.424 -0.404 1.00 79.25 82 SER A CA 1
ATOM 658 C C . SER A 1 82 ? 9.929 6.286 -0.036 1.00 79.25 82 SER A C 1
ATOM 660 O O . SER A 1 82 ? 10.510 6.967 -0.875 1.00 79.25 82 SER A O 1
ATOM 662 N N . ARG A 1 83 ? 10.395 6.159 1.213 1.00 79.88 83 ARG A N 1
ATOM 663 C CA . ARG A 1 83 ? 11.688 6.713 1.657 1.00 79.88 83 ARG A CA 1
ATOM 664 C C . ARG A 1 83 ? 12.897 6.126 0.918 1.00 79.88 83 ARG A C 1
ATOM 666 O O . ARG A 1 83 ? 13.968 6.711 0.981 1.00 79.88 83 ARG A O 1
ATOM 673 N N . LEU A 1 84 ? 12.733 4.977 0.264 1.00 82.94 84 LEU A N 1
ATOM 674 C CA . LEU A 1 84 ? 13.768 4.308 -0.525 1.00 82.94 84 LEU A CA 1
ATOM 675 C C . LEU A 1 84 ? 13.688 4.676 -2.015 1.00 82.94 84 LEU A C 1
ATOM 677 O O . LEU A 1 84 ? 14.395 4.083 -2.830 1.00 82.94 84 LEU A O 1
ATOM 681 N N . TRP A 1 85 ? 12.816 5.615 -2.400 1.00 84.75 85 TRP A N 1
ATOM 682 C CA . TRP A 1 85 ? 12.776 6.128 -3.763 1.00 84.75 85 TRP A CA 1
ATOM 683 C C . TRP A 1 85 ? 14.019 6.965 -4.060 1.00 84.75 85 TRP A C 1
ATOM 685 O O . TRP A 1 85 ? 14.278 7.979 -3.413 1.00 84.75 85 TRP A O 1
ATOM 695 N N . ASN A 1 86 ? 14.772 6.557 -5.077 1.00 85.81 86 ASN A N 1
ATOM 696 C CA . ASN A 1 86 ? 15.909 7.306 -5.579 1.00 85.81 86 ASN A CA 1
ATOM 697 C C . ASN A 1 86 ? 15.482 8.088 -6.830 1.00 85.81 86 ASN A C 1
ATOM 699 O O . ASN A 1 86 ? 15.379 7.517 -7.919 1.00 85.81 86 ASN A O 1
ATOM 703 N N . GLU A 1 87 ? 15.254 9.396 -6.678 1.00 84.44 87 GLU A N 1
ATOM 704 C CA . GLU A 1 87 ? 14.825 10.285 -7.772 1.00 84.44 87 GLU A CA 1
ATOM 705 C C . GLU A 1 87 ? 15.843 10.342 -8.922 1.00 84.44 87 GLU A C 1
ATOM 707 O O . GLU A 1 87 ? 15.453 10.396 -10.084 1.00 84.44 87 GLU A O 1
ATOM 712 N N . GLN A 1 88 ? 17.146 10.272 -8.624 1.00 85.25 88 GLN A N 1
ATOM 713 C CA . GLN A 1 88 ? 18.199 10.330 -9.648 1.00 85.25 88 GLN A CA 1
ATOM 714 C C . GLN A 1 88 ? 18.213 9.077 -10.526 1.00 85.25 88 GLN A C 1
ATOM 716 O O . GLN A 1 88 ? 18.471 9.155 -11.724 1.00 85.25 88 GLN A O 1
ATOM 721 N N . LYS A 1 89 ? 17.932 7.915 -9.929 1.00 85.75 89 LYS A N 1
ATOM 722 C CA . LYS A 1 89 ? 17.875 6.628 -10.636 1.00 85.75 89 LYS A CA 1
ATOM 723 C C . LYS A 1 89 ? 16.472 6.291 -1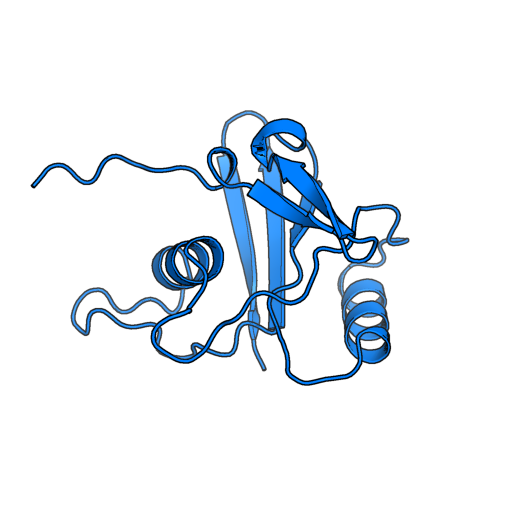1.148 1.00 85.75 89 LYS A C 1
ATOM 725 O O . LYS A 1 89 ? 16.319 5.271 -11.816 1.00 85.75 89 LYS A O 1
ATOM 730 N N . GLY A 1 90 ? 15.456 7.082 -10.791 1.00 83.75 90 GLY A N 1
ATOM 731 C CA . GLY A 1 90 ? 14.055 6.824 -11.121 1.00 83.75 90 GLY A CA 1
ATOM 732 C C . GLY A 1 90 ? 13.543 5.467 -10.624 1.00 83.75 90 GLY A C 1
ATOM 733 O O . GLY A 1 90 ? 12.705 4.857 -11.286 1.00 83.75 90 GLY A O 1
ATOM 734 N N . LYS A 1 91 ? 14.073 4.952 -9.503 1.00 82.38 91 LYS A N 1
ATOM 735 C CA . LYS A 1 91 ? 13.706 3.627 -8.972 1.00 82.38 91 LYS A CA 1
ATOM 736 C C . LYS A 1 91 ? 13.763 3.553 -7.447 1.00 82.38 91 LYS A C 1
ATOM 738 O O . LYS A 1 91 ? 14.521 4.275 -6.810 1.00 82.38 91 LYS A O 1
ATOM 743 N N . CYS A 1 92 ? 12.995 2.624 -6.876 1.00 79.25 92 CYS A N 1
ATOM 744 C CA . CYS A 1 92 ? 13.048 2.283 -5.453 1.00 79.25 92 CYS A CA 1
ATOM 745 C C . CYS A 1 92 ? 14.243 1.357 -5.183 1.00 79.25 92 CYS A C 1
ATOM 747 O O . CYS A 1 92 ? 14.398 0.355 -5.883 1.00 79.25 92 CYS A O 1
ATOM 749 N N . GLU A 1 93 ? 15.082 1.681 -4.197 1.00 83.75 93 GLU A N 1
ATOM 750 C CA . GLU A 1 93 ? 16.296 0.914 -3.874 1.00 83.75 93 GLU A CA 1
ATOM 751 C C . GLU A 1 93 ? 15.983 -0.474 -3.303 1.00 83.75 93 GLU A C 1
ATOM 753 O O . GLU A 1 93 ? 16.641 -1.440 -3.680 1.00 83.75 93 GLU A O 1
ATOM 758 N N . ASN A 1 94 ? 14.928 -0.595 -2.489 1.00 78.94 94 ASN A N 1
ATOM 759 C CA . ASN A 1 94 ? 14.306 -1.879 -2.164 1.00 78.94 94 ASN A CA 1
ATOM 760 C C . ASN A 1 94 ? 12.833 -1.851 -2.603 1.00 78.94 94 ASN A C 1
ATOM 762 O O . ASN A 1 94 ? 12.021 -1.178 -1.960 1.00 78.94 94 ASN A O 1
ATOM 766 N N . PRO A 1 95 ? 12.464 -2.529 -3.703 1.00 72.88 95 PRO A N 1
ATOM 767 C CA . PRO A 1 95 ? 11.083 -2.578 -4.145 1.00 72.88 95 PRO A CA 1
ATOM 768 C C . PRO A 1 95 ? 10.234 -3.543 -3.313 1.00 72.88 95 PRO A C 1
ATOM 770 O O . PRO A 1 95 ? 9.025 -3.429 -3.417 1.00 72.88 95 PRO A O 1
ATOM 773 N N . ASN A 1 96 ? 10.799 -4.443 -2.495 1.00 73.19 96 ASN A N 1
ATOM 774 C CA . ASN A 1 96 ? 10.070 -5.511 -1.791 1.00 73.19 96 ASN A CA 1
ATOM 775 C C . ASN A 1 96 ? 9.270 -4.988 -0.587 1.00 73.19 96 ASN A C 1
ATOM 777 O O . ASN A 1 96 ? 9.557 -5.298 0.570 1.00 73.19 96 ASN A O 1
ATOM 781 N N . ILE A 1 97 ? 8.264 -4.159 -0.855 1.00 72.62 97 ILE A N 1
ATOM 782 C CA . ILE A 1 97 ? 7.360 -3.619 0.158 1.00 72.62 97 ILE A CA 1
ATOM 783 C C . ILE A 1 97 ? 6.426 -4.742 0.622 1.00 72.62 97 ILE A C 1
ATOM 785 O O . ILE A 1 97 ? 5.582 -5.197 -0.140 1.00 72.62 97 ILE A O 1
ATOM 789 N N . ALA A 1 98 ? 6.559 -5.143 1.884 1.00 65.31 98 ALA A N 1
ATOM 790 C CA . ALA A 1 98 ? 5.788 -6.206 2.515 1.00 65.31 98 ALA A CA 1
ATOM 791 C C . ALA A 1 98 ? 4.366 -5.780 2.899 1.00 65.31 98 ALA A C 1
ATOM 793 O O . ALA A 1 98 ? 3.401 -6.528 2.773 1.00 65.31 98 ALA A O 1
ATOM 794 N N . TYR A 1 99 ? 4.243 -4.569 3.436 1.00 70.31 99 TYR A N 1
ATOM 795 C CA . TYR A 1 99 ? 2.969 -3.904 3.667 1.00 70.31 99 TYR A CA 1
ATOM 796 C C . TYR A 1 99 ? 3.203 -2.414 3.871 1.00 70.31 99 TYR A C 1
ATOM 798 O O . TYR A 1 99 ? 4.304 -1.968 4.216 1.00 70.31 99 TYR A O 1
ATOM 806 N N . VAL A 1 100 ? 2.139 -1.644 3.684 1.00 71.25 100 VAL A N 1
ATOM 807 C CA . VAL A 1 100 ? 2.130 -0.209 3.911 1.00 71.25 100 VAL A CA 1
ATOM 808 C C . VAL A 1 100 ? 1.038 0.141 4.900 1.00 71.25 100 VAL A C 1
ATOM 810 O O . VAL A 1 100 ? -0.134 -0.176 4.712 1.00 71.25 100 VAL A O 1
ATOM 813 N N . THR A 1 101 ? 1.419 0.855 5.949 1.00 70.25 101 THR A N 1
ATOM 814 C CA . THR A 1 101 ? 0.453 1.529 6.811 1.00 70.25 101 THR A CA 1
ATOM 815 C C . THR A 1 101 ? 0.271 2.947 6.304 1.00 70.25 101 THR A C 1
ATOM 817 O O . THR A 1 101 ? 1.243 3.683 6.134 1.00 70.25 101 THR A O 1
ATOM 820 N N . ILE A 1 102 ? -0.975 3.317 6.056 1.00 69.25 102 ILE A N 1
ATOM 821 C CA . ILE A 1 102 ? -1.394 4.668 5.719 1.00 69.25 102 ILE A CA 1
ATOM 822 C C . ILE A 1 102 ? -2.139 5.209 6.926 1.00 69.25 102 ILE A C 1
ATOM 824 O O . ILE A 1 102 ? -3.280 4.826 7.185 1.00 69.25 102 ILE A O 1
ATOM 828 N N . LYS A 1 103 ? -1.504 6.111 7.671 1.00 67.25 103 LYS A N 1
ATOM 829 C CA . LYS A 1 103 ? -2.222 6.874 8.694 1.00 67.25 103 LYS A CA 1
ATOM 830 C C . LYS A 1 103 ? -2.739 8.134 8.029 1.00 67.25 103 LYS A C 1
ATOM 832 O O . LYS A 1 103 ? -1.960 8.972 7.566 1.00 67.25 103 LYS A O 1
ATOM 837 N N . SER A 1 104 ? -4.059 8.238 7.917 1.00 60.47 104 SER A N 1
ATOM 838 C CA . SER A 1 104 ? -4.694 9.456 7.437 1.00 60.47 104 SER A CA 1
ATOM 839 C C . SER A 1 104 ? -5.034 10.322 8.640 1.00 60.47 104 SER A C 1
ATOM 841 O O . SER A 1 104 ? -6.086 10.164 9.254 1.00 60.47 104 SER A O 1
ATOM 843 N N . ASN A 1 105 ? -4.151 11.266 8.963 1.00 54.69 105 ASN A N 1
ATOM 844 C CA . ASN A 1 105 ? -4.523 12.372 9.837 1.00 54.69 105 ASN A CA 1
ATOM 845 C C . ASN A 1 105 ? -5.157 13.470 8.973 1.00 54.69 105 ASN A C 1
ATOM 847 O O . ASN A 1 105 ? -4.843 13.551 7.789 1.00 54.69 105 ASN A O 1
ATOM 851 N N . LYS A 1 106 ? -6.050 14.295 9.530 1.00 50.59 106 LYS A N 1
ATOM 852 C CA . LYS A 1 106 ? -7.033 15.154 8.824 1.00 50.59 106 LYS A CA 1
ATOM 853 C C . LYS A 1 106 ? -6.563 15.859 7.529 1.00 50.59 106 LYS A C 1
ATOM 855 O O . LYS A 1 106 ? -7.407 16.087 6.673 1.00 50.59 106 LYS A O 1
ATOM 860 N N . ASN A 1 107 ? -5.263 16.136 7.351 1.00 44.91 107 ASN A N 1
ATOM 861 C CA . ASN A 1 107 ? -4.669 16.716 6.136 1.00 44.91 107 ASN A CA 1
ATOM 862 C C . ASN A 1 107 ? -3.372 16.037 5.628 1.00 44.91 107 ASN A C 1
ATOM 864 O O . ASN A 1 107 ? -2.765 16.535 4.681 1.00 44.91 107 ASN A O 1
ATOM 868 N N . ALA A 1 108 ? -2.923 14.928 6.225 1.00 53.91 108 ALA A N 1
ATOM 869 C CA . ALA A 1 108 ? -1.662 14.273 5.877 1.00 53.91 108 ALA A CA 1
ATOM 870 C C . ALA A 1 108 ? -1.817 12.750 5.789 1.00 53.91 108 ALA A C 1
ATOM 872 O O . ALA A 1 108 ? -2.389 12.112 6.673 1.00 53.91 108 ALA A O 1
ATOM 873 N N . VAL A 1 109 ? -1.277 12.180 4.714 1.00 60.31 109 VAL A N 1
ATOM 874 C CA . VAL A 1 109 ? -1.071 10.739 4.563 1.00 60.31 109 VAL A CA 1
ATOM 875 C C . VAL A 1 109 ? 0.369 10.455 4.943 1.00 60.31 109 VAL A C 1
ATOM 877 O O . VAL A 1 109 ? 1.279 10.884 4.233 1.00 60.31 109 VAL A O 1
ATOM 880 N N . THR A 1 110 ? 0.589 9.755 6.053 1.00 65.44 110 THR A N 1
ATOM 881 C CA . THR A 1 110 ? 1.910 9.190 6.337 1.00 65.44 110 THR A CA 1
ATOM 882 C C . THR A 1 110 ? 1.942 7.745 5.870 1.00 65.44 110 THR A C 1
ATOM 884 O O . THR A 1 110 ? 1.065 6.947 6.199 1.00 65.44 110 THR A O 1
ATOM 887 N N . GLN A 1 111 ? 2.953 7.438 5.058 1.00 69.62 111 GLN A N 1
ATOM 888 C CA . GLN A 1 111 ? 3.224 6.106 4.546 1.00 69.62 111 GLN A CA 1
ATOM 889 C C . GLN A 1 111 ? 4.338 5.474 5.384 1.00 69.62 111 GLN A C 1
ATOM 891 O O . GLN A 1 111 ? 5.475 5.947 5.367 1.00 69.62 111 GLN A O 1
ATOM 896 N N . GLU A 1 112 ? 4.026 4.398 6.101 1.00 71.81 112 GLU A N 1
ATOM 897 C CA . GLU A 1 112 ? 5.022 3.547 6.753 1.00 71.81 112 GLU A CA 1
ATOM 898 C C . GLU A 1 112 ? 5.084 2.214 6.012 1.00 71.81 112 GLU A C 1
ATOM 900 O O . GLU A 1 112 ? 4.190 1.377 6.128 1.00 71.81 112 GLU A O 1
ATOM 905 N N . SER A 1 113 ? 6.134 2.040 5.213 1.00 73.25 113 SER A N 1
ATOM 906 C CA . SER A 1 113 ? 6.401 0.807 4.476 1.00 73.25 113 SER A CA 1
ATOM 907 C C . SER A 1 113 ? 7.297 -0.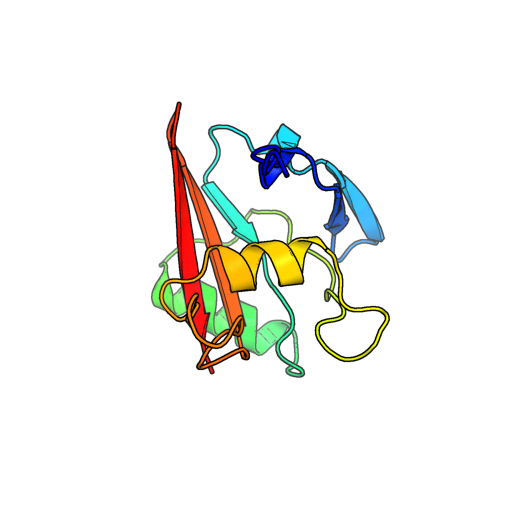107 5.302 1.00 73.25 113 SER A C 1
ATOM 909 O O . SER A 1 113 ? 8.349 0.319 5.783 1.00 73.25 113 SER A O 1
ATOM 911 N N . VAL A 1 114 ? 6.904 -1.368 5.436 1.00 71.12 114 VAL A N 1
ATOM 912 C CA . VAL A 1 114 ? 7.790 -2.431 5.914 1.00 71.12 114 VAL A CA 1
ATOM 913 C C . VAL A 1 114 ? 8.278 -3.201 4.707 1.00 71.12 114 VAL A C 1
ATOM 915 O O . VAL A 1 114 ? 7.481 -3.518 3.834 1.00 71.12 114 VAL A O 1
ATOM 918 N N . TYR A 1 115 ? 9.573 -3.477 4.663 1.00 71.50 115 TYR A N 1
ATOM 919 C CA . TYR A 1 115 ? 10.217 -4.205 3.576 1.00 71.50 115 TYR A CA 1
ATOM 920 C C . TYR A 1 115 ? 10.618 -5.596 4.050 1.00 71.50 115 TYR A C 1
ATOM 922 O O . TYR A 1 115 ? 10.818 -5.794 5.255 1.00 71.50 115 TYR A O 1
ATOM 930 N N . LEU A 1 116 ? 10.719 -6.523 3.101 1.00 62.72 116 LEU A N 1
ATOM 931 C CA . LEU A 1 116 ? 11.445 -7.778 3.277 1.00 62.72 116 LEU A CA 1
ATOM 932 C C . LEU A 1 116 ? 12.899 -7.645 2.829 1.00 62.72 116 LEU A C 1
ATOM 934 O O . LEU A 1 116 ? 13.178 -6.795 1.944 1.00 62.72 116 LEU A O 1
#

InterPro domains:
  IPR000889 Glutathione peroxidase [PTHR11592] (42-86)
  IPR036249 Thioredoxin-like superfamily [SSF52833] (8-89)

Foldseek 3Di:
DDPPPDDLQQDWFAFPVRDIDRSVVQAQHKDKEFEDDPDDPVVLVVVCCVVPVDPPPHTYTDHADCDDPSHDVSLVVLQCPDPQQDPVVRGRPASQFRIWIWRRHNPDTDTDTDGD